Protein AF-A0A8X6RQK6-F1 (afdb_monomer)

Organism: Trichonephila clavipes (NCBI:txid2585209)

Sequence (78 aa):
MDPTFQQGTVQAVGESVKVWGVCSWCNMGPLICLDTTLIGDRYVSILSDLLHPFMSIVHSDGFGEFQQDNAIPPHIQN

InterPro domains:
  IPR036397 Ribonuclease H superfamily [G3DSA:3.30.420.10] (1-78)

Solvent-accessible surface area (backbone atoms only — not comparable to full-atom val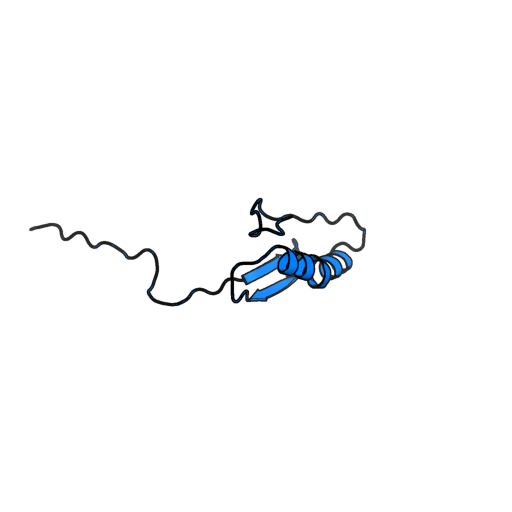ues): 5413 Å² total; per-residue (Å²): 138,81,88,80,80,81,80,78,77,95,68,72,95,67,90,83,85,47,72,51,69,49,68,56,100,88,45,81,49,62,73,45,80,41,96,63,84,68,34,38,68,63,47,52,49,46,43,61,73,48,45,48,58,48,45,52,68,77,28,69,85,71,80,65,81,89,85,78,81,91,76,76,49,61,68,80,79,129

Nearest PDB structures (foldseek):
  5cr4-assembly1_A  TM=8.248E-01  e=1.264E-01  synthetic construct

Structure (mmCIF, N/CA/C/O backbone):
data_AF-A0A8X6RQK6-F1
#
_entry.id   AF-A0A8X6RQK6-F1
#
loop_
_atom_site.group_PDB
_atom_site.id
_atom_site.type_symbol
_atom_site.label_atom_id
_atom_site.label_alt_id
_atom_site.label_comp_id
_atom_site.label_asym_id
_atom_site.label_entity_id
_atom_site.label_seq_id
_atom_site.pdbx_PDB_ins_code
_atom_site.Cartn_x
_atom_site.Cartn_y
_atom_site.Cartn_z
_atom_site.occupancy
_atom_site.B_iso_or_equiv
_atom_site.auth_seq_id
_atom_s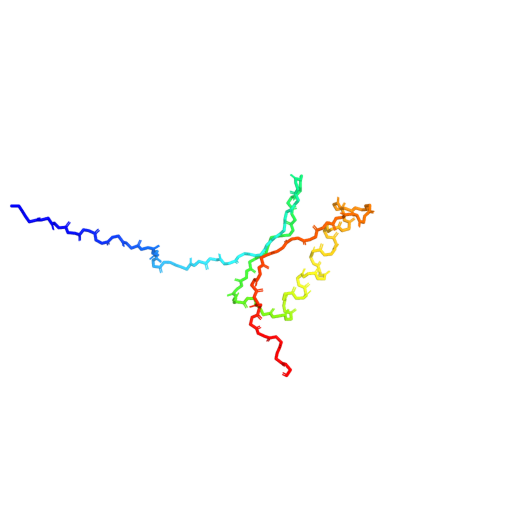ite.auth_comp_id
_atom_site.auth_asym_id
_atom_site.auth_atom_id
_atom_site.pdbx_PDB_model_num
ATOM 1 N N . MET A 1 1 ? -37.784 34.194 22.917 1.00 58.19 1 MET A N 1
ATOM 2 C CA . MET A 1 1 ? -37.319 33.097 22.048 1.00 58.19 1 MET A CA 1
ATOM 3 C C . MET A 1 1 ? -35.928 32.735 22.521 1.00 58.19 1 MET A C 1
ATOM 5 O O . MET A 1 1 ? -35.103 33.633 22.592 1.00 58.19 1 MET A O 1
ATOM 9 N N . ASP A 1 2 ? -35.720 31.490 22.931 1.00 62.88 2 ASP A N 1
ATOM 10 C CA . ASP A 1 2 ? -34.424 30.961 23.371 1.00 62.88 2 ASP A CA 1
ATOM 11 C C . ASP A 1 2 ? -33.799 30.213 22.179 1.00 62.88 2 ASP A C 1
ATOM 13 O O . ASP A 1 2 ? -34.523 29.430 21.551 1.00 62.88 2 ASP A O 1
ATOM 17 N N . PRO A 1 3 ? -32.545 30.474 21.768 1.00 66.75 3 PRO A N 1
ATOM 18 C CA . PRO A 1 3 ? -31.971 29.771 20.635 1.00 66.75 3 PRO A CA 1
ATOM 19 C C . PRO A 1 3 ? -31.584 28.357 21.074 1.00 66.75 3 PRO A C 1
ATOM 21 O O . PRO A 1 3 ? -30.616 28.149 21.801 1.00 66.75 3 PRO A O 1
ATOM 24 N N . THR A 1 4 ? -32.333 27.361 20.613 1.00 71.56 4 THR A N 1
ATOM 25 C CA . THR A 1 4 ? -31.967 25.955 20.775 1.00 71.56 4 THR A CA 1
ATOM 26 C C . THR A 1 4 ? -30.755 25.638 19.902 1.00 71.56 4 THR A C 1
ATOM 28 O O . THR A 1 4 ? -30.829 25.617 18.674 1.00 71.56 4 THR A O 1
ATOM 31 N N . PHE A 1 5 ? -29.613 25.379 20.540 1.00 71.25 5 PHE A N 1
ATOM 32 C CA . PHE A 1 5 ? -28.411 24.914 19.857 1.00 71.25 5 PHE A CA 1
ATOM 33 C C . PHE A 1 5 ? -28.589 23.440 19.468 1.00 71.25 5 PHE A C 1
ATOM 35 O O . PHE A 1 5 ? -28.539 22.546 20.312 1.00 71.25 5 PHE A O 1
ATOM 42 N N . GLN A 1 6 ? -28.847 23.175 18.188 1.00 72.94 6 GLN A N 1
ATOM 43 C CA . GLN A 1 6 ? -28.879 21.817 17.646 1.00 72.94 6 GLN A CA 1
ATOM 44 C C . GLN A 1 6 ? -27.432 21.364 17.417 1.00 72.94 6 GLN A C 1
ATOM 46 O O . GLN A 1 6 ? -26.800 21.747 16.433 1.00 72.94 6 GLN A O 1
ATOM 51 N N . GLN A 1 7 ? -26.884 20.575 18.342 1.00 76.06 7 GLN A N 1
ATOM 52 C CA . GLN A 1 7 ? -25.558 19.990 18.178 1.00 76.06 7 GLN A CA 1
ATOM 53 C C . GLN A 1 7 ? -25.645 18.827 17.186 1.00 76.06 7 GLN A C 1
ATOM 55 O O . GLN A 1 7 ? -26.170 17.762 17.502 1.00 76.06 7 GLN A O 1
ATOM 60 N N . GLY A 1 8 ? -25.165 19.052 15.963 1.00 77.31 8 GLY A N 1
ATOM 61 C CA . GLY A 1 8 ? -25.052 17.998 14.961 1.00 77.31 8 GLY A CA 1
ATOM 62 C C . GLY A 1 8 ? -24.079 16.905 15.410 1.00 77.31 8 GLY A C 1
ATOM 63 O O . GLY A 1 8 ? -23.058 17.177 16.042 1.00 77.31 8 GLY A O 1
ATOM 64 N N . THR A 1 9 ? -24.390 15.659 15.068 1.00 79.44 9 THR A N 1
ATOM 65 C CA . THR A 1 9 ? -23.507 14.514 15.298 1.00 79.44 9 THR A CA 1
ATOM 66 C C . THR A 1 9 ? -22.542 14.361 14.117 1.00 79.44 9 THR A C 1
ATOM 68 O O . THR A 1 9 ? -22.974 14.273 12.973 1.00 79.44 9 THR A O 1
ATOM 71 N N . VAL A 1 10 ? -21.234 14.302 14.394 1.00 83.31 10 VAL A N 1
ATOM 72 C CA . VAL A 1 10 ? -20.172 14.171 13.370 1.00 83.31 10 VAL A CA 1
ATOM 73 C C . VAL A 1 10 ? -20.062 12.742 12.812 1.00 83.31 10 VAL A C 1
ATOM 75 O O . VAL A 1 10 ? -19.584 12.552 11.698 1.00 83.31 10 VAL A O 1
ATOM 78 N N . GLN A 1 11 ? -20.516 11.730 13.557 1.00 86.44 11 GLN A N 1
ATOM 79 C CA . GLN A 1 11 ? -20.445 10.319 13.167 1.00 86.44 11 GLN A CA 1
ATOM 80 C C . GLN A 1 11 ? -21.759 9.605 13.479 1.00 86.44 11 GLN A C 1
ATOM 82 O O . GLN A 1 11 ? -22.201 9.584 14.626 1.00 86.44 11 GLN A O 1
ATOM 87 N N . ALA A 1 12 ? -22.388 9.019 12.459 1.00 85.75 12 ALA A N 1
ATOM 88 C CA . ALA A 1 12 ? -23.583 8.207 12.651 1.00 85.75 12 ALA A CA 1
ATOM 89 C C . ALA A 1 12 ? -23.282 6.984 13.537 1.00 85.75 12 ALA A C 1
ATOM 91 O O . ALA A 1 12 ? -22.152 6.515 13.602 1.00 85.75 12 ALA A O 1
ATOM 92 N N . VAL A 1 13 ? -24.316 6.441 14.182 1.00 86.88 13 VAL A N 1
ATOM 93 C CA . VAL A 1 13 ? -24.215 5.301 15.119 1.00 86.88 13 VAL A CA 1
ATOM 94 C C . VAL A 1 13 ? -23.846 3.972 14.416 1.00 86.88 13 VAL A C 1
ATOM 96 O O . VAL A 1 13 ? -23.621 2.967 15.079 1.00 86.88 13 VAL A O 1
ATOM 99 N N . GLY A 1 14 ? -23.781 3.945 13.080 1.00 84.94 14 GLY A N 1
ATOM 100 C CA . GLY A 1 14 ? -23.439 2.757 12.290 1.00 84.94 14 GLY A CA 1
ATOM 101 C C . GLY A 1 14 ? -21.933 2.518 12.128 1.00 84.94 14 GLY A C 1
ATOM 102 O O . GLY A 1 14 ? -21.118 3.417 12.325 1.00 84.94 14 GLY A O 1
ATOM 103 N N . GLU A 1 15 ? -21.568 1.298 11.731 1.00 86.12 15 GL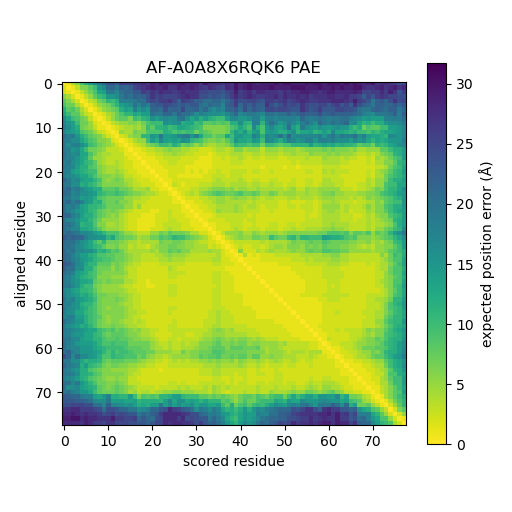U A N 1
ATOM 104 C CA . GLU A 1 15 ? -20.176 0.923 11.464 1.00 86.12 15 GLU A CA 1
ATOM 105 C C . GLU A 1 15 ? -19.658 1.513 10.145 1.00 86.12 15 GLU A C 1
ATOM 107 O O . GLU A 1 15 ? -20.408 1.722 9.188 1.00 86.12 15 GLU A O 1
ATOM 112 N N . SER A 1 16 ? -18.350 1.765 10.088 1.00 87.06 16 SER A N 1
ATOM 113 C CA . SER A 1 16 ? -17.649 2.186 8.877 1.00 87.06 16 SER A CA 1
ATOM 114 C C . SER A 1 16 ? -16.751 1.067 8.356 1.00 87.06 16 SER A C 1
ATOM 116 O O . SER A 1 16 ? -16.140 0.324 9.123 1.00 87.06 16 SER A O 1
ATOM 118 N N . VAL A 1 17 ? -16.656 0.955 7.030 1.00 90.31 17 VAL A N 1
ATOM 119 C CA . VAL A 1 17 ? -15.754 0.009 6.367 1.00 90.31 17 VAL A CA 1
ATOM 120 C C . VAL A 1 17 ? -14.480 0.740 5.969 1.00 90.31 17 VAL A C 1
ATOM 122 O O . VAL A 1 17 ? -14.530 1.802 5.347 1.00 90.31 17 VAL A O 1
ATOM 125 N N . LYS A 1 18 ? -13.330 0.154 6.304 1.00 90.94 18 LYS A N 1
ATOM 126 C CA . LYS A 1 18 ? -12.030 0.595 5.796 1.00 90.94 18 LYS A CA 1
ATOM 127 C C . LYS A 1 18 ? -11.694 -0.196 4.544 1.00 90.94 18 LYS A C 1
ATOM 129 O O . LYS A 1 18 ? -11.942 -1.397 4.481 1.00 90.94 18 LYS A O 1
ATOM 134 N N . VAL A 1 19 ? -11.115 0.473 3.558 1.00 93.56 19 VAL A N 1
ATOM 135 C CA . VAL A 1 19 ? -10.773 -0.130 2.270 1.00 93.56 19 VAL A CA 1
ATOM 136 C C . VAL A 1 19 ? -9.347 0.261 1.925 1.00 93.56 19 VAL A C 1
ATOM 138 O O . VAL A 1 19 ? -8.956 1.407 2.142 1.00 93.56 19 VAL A O 1
ATOM 141 N N . TRP A 1 20 ? -8.579 -0.684 1.399 1.00 93.75 20 TRP A N 1
ATOM 142 C CA . TRP A 1 20 ? -7.297 -0.402 0.768 1.00 93.75 20 TRP A CA 1
ATOM 143 C C . TRP A 1 20 ? -7.445 -0.586 -0.733 1.00 93.75 20 TRP A C 1
ATOM 145 O O . TRP A 1 20 ? -8.042 -1.568 -1.174 1.00 93.75 20 TRP A O 1
ATOM 155 N N . GLY A 1 21 ? -6.890 0.329 -1.517 1.00 93.94 21 GLY A N 1
ATOM 156 C CA . GLY A 1 21 ? -6.793 0.126 -2.949 1.00 93.94 21 GLY A CA 1
ATOM 157 C C . GLY A 1 21 ? -5.762 1.016 -3.610 1.00 93.94 21 GLY A C 1
ATOM 158 O O . GLY A 1 21 ? -5.254 1.958 -3.005 1.00 93.94 21 GLY A O 1
ATOM 159 N N . VAL A 1 22 ? -5.467 0.699 -4.866 1.00 94.56 22 VAL A N 1
ATOM 160 C CA . VAL A 1 22 ? -4.536 1.451 -5.710 1.00 94.56 22 VAL A CA 1
ATOM 161 C C . VAL A 1 22 ? -5.211 1.805 -7.029 1.00 94.56 22 VAL A C 1
ATOM 163 O O . VAL A 1 22 ? -6.028 1.047 -7.548 1.00 94.56 22 VAL A O 1
ATOM 166 N N . CYS A 1 23 ? -4.878 2.961 -7.588 1.00 92.56 23 CYS A N 1
ATOM 167 C CA . CYS A 1 23 ? -5.283 3.355 -8.928 1.00 92.56 23 CYS A CA 1
ATOM 168 C C . CYS A 1 23 ? -4.107 3.994 -9.666 1.00 92.56 23 CYS A C 1
ATOM 170 O O . CYS A 1 23 ? -3.154 4.482 -9.059 1.00 92.56 23 CYS A O 1
ATOM 172 N N . SER A 1 24 ? -4.181 3.967 -10.990 1.00 89.69 24 SER A N 1
ATOM 173 C CA . SER A 1 24 ? -3.354 4.772 -11.877 1.00 89.69 24 SER A CA 1
ATOM 174 C C . SER A 1 24 ? -4.225 5.808 -12.582 1.00 89.69 24 SER A C 1
ATOM 176 O O . SER A 1 24 ? -5.442 5.850 -12.394 1.00 89.69 24 SER A O 1
ATOM 178 N N . TRP A 1 25 ? -3.611 6.627 -13.435 1.00 87.31 25 TRP A N 1
ATOM 179 C CA . TRP A 1 25 ? -4.335 7.606 -14.245 1.00 87.31 25 TRP A CA 1
ATOM 180 C C . TRP A 1 25 ? -5.473 6.983 -15.077 1.00 87.31 25 TRP A C 1
ATOM 182 O O . TRP A 1 25 ? -6.545 7.571 -15.191 1.00 87.31 25 TRP A O 1
ATOM 192 N N . CYS A 1 26 ? -5.256 5.785 -15.634 1.00 87.75 26 CYS A N 1
ATOM 193 C CA . CYS A 1 26 ? -6.197 5.133 -16.554 1.00 87.75 26 CYS A CA 1
ATOM 194 C C . CYS A 1 26 ? -6.864 3.870 -15.994 1.00 87.75 26 CYS A C 1
ATOM 196 O O . CYS A 1 26 ? -7.835 3.395 -16.584 1.00 87.75 26 CYS A O 1
ATOM 198 N N . ASN A 1 27 ? -6.354 3.286 -14.905 1.00 91.12 27 ASN A N 1
ATOM 199 C CA . ASN A 1 27 ? -6.796 1.977 -14.428 1.00 91.12 27 ASN A CA 1
ATOM 200 C C . ASN A 1 27 ? -7.088 1.994 -12.930 1.00 91.12 27 ASN A C 1
ATOM 202 O O . ASN A 1 27 ? -6.307 2.495 -12.124 1.00 91.12 27 ASN A O 1
ATOM 206 N N . MET A 1 28 ? -8.194 1.360 -12.549 1.00 92.81 28 MET A N 1
ATOM 207 C CA . MET A 1 28 ? -8.439 0.998 -11.160 1.00 92.81 28 MET A CA 1
ATOM 208 C C . MET A 1 28 ? -7.718 -0.316 -10.864 1.00 92.81 28 MET A C 1
ATOM 210 O O . MET A 1 28 ? -7.848 -1.281 -11.619 1.00 92.81 28 MET A O 1
ATOM 214 N N . GLY A 1 29 ? -6.933 -0.330 -9.797 1.00 90.94 29 GLY A N 1
ATOM 215 C CA . GLY A 1 29 ? -6.275 -1.526 -9.301 1.00 90.94 29 GLY A CA 1
ATOM 216 C C . GLY A 1 29 ? -7.100 -2.236 -8.232 1.00 90.94 29 GLY A C 1
ATOM 217 O O . GLY A 1 29 ? -8.296 -1.975 -8.079 1.00 9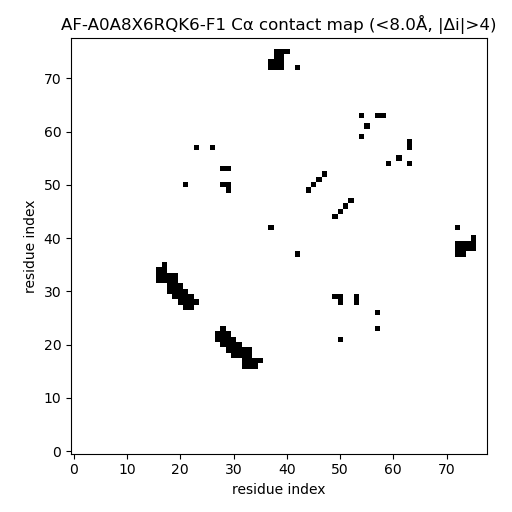0.94 29 GLY A O 1
ATOM 218 N N . PRO A 1 30 ? -6.470 -3.166 -7.499 1.00 91.81 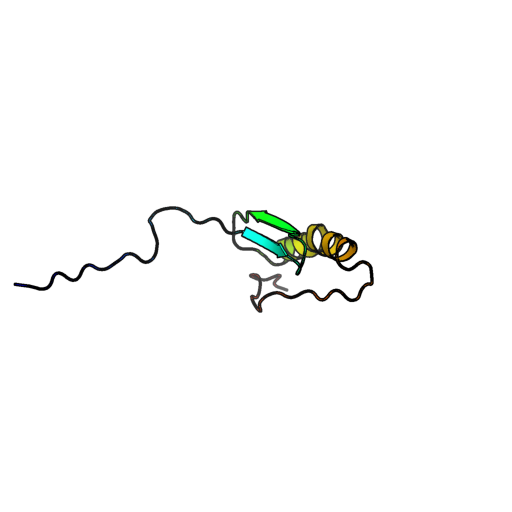30 PRO A N 1
ATOM 219 C CA . PRO A 1 30 ? -7.114 -3.902 -6.420 1.00 91.81 30 PRO A CA 1
ATOM 220 C C . PRO A 1 30 ? -7.789 -2.975 -5.403 1.00 91.81 30 PRO A C 1
ATOM 222 O O . PRO A 1 30 ? -7.226 -1.945 -5.037 1.00 91.81 30 PRO A O 1
ATOM 225 N N . LEU A 1 31 ? -8.976 -3.369 -4.936 1.00 95.12 31 LEU A N 1
ATOM 226 C CA . LEU A 1 31 ? -9.720 -2.719 -3.859 1.00 95.12 31 LEU A CA 1
ATOM 227 C C . LEU A 1 31 ? -10.211 -3.802 -2.892 1.00 95.12 31 LEU A C 1
ATOM 229 O O . LEU A 1 31 ? -10.981 -4.676 -3.288 1.00 95.12 31 LEU A O 1
ATOM 233 N N . ILE A 1 32 ? -9.753 -3.763 -1.641 1.00 94.25 32 ILE A N 1
ATOM 234 C CA . ILE A 1 32 ? -10.038 -4.789 -0.630 1.00 94.25 32 ILE A CA 1
ATOM 235 C C . ILE A 1 32 ? -10.551 -4.169 0.666 1.00 94.25 32 ILE A C 1
ATOM 237 O O . ILE A 1 32 ? -10.039 -3.151 1.133 1.00 94.25 32 ILE A O 1
ATOM 241 N N . CYS A 1 33 ? -11.546 -4.808 1.278 1.00 93.50 33 CYS A N 1
ATOM 242 C CA . CYS A 1 33 ? -12.022 -4.428 2.602 1.00 93.50 33 CYS A CA 1
ATOM 243 C C . CYS A 1 33 ? -11.001 -4.830 3.670 1.00 93.50 33 CYS A C 1
ATOM 245 O O . CYS A 1 33 ? -10.426 -5.920 3.640 1.00 93.50 33 CYS A O 1
ATOM 247 N N . LEU A 1 34 ? -10.791 -3.936 4.628 1.00 90.88 34 LEU A N 1
ATOM 248 C CA . LEU A 1 34 ? -9.960 -4.164 5.795 1.00 90.88 34 LEU A CA 1
ATOM 249 C C . LEU A 1 34 ? -10.863 -4.332 7.013 1.00 90.88 34 LEU A C 1
ATOM 251 O O . LEU A 1 34 ? -11.487 -3.373 7.466 1.00 90.88 34 LEU A O 1
ATOM 255 N N . ASP A 1 35 ? -10.879 -5.540 7.570 1.00 83.75 35 ASP A N 1
ATOM 256 C CA . ASP A 1 35 ? -11.680 -5.850 8.761 1.00 83.75 35 ASP A CA 1
ATOM 257 C C . ASP A 1 35 ? -11.161 -5.127 10.014 1.00 83.75 35 ASP A C 1
ATOM 259 O O . ASP A 1 35 ? -11.897 -4.891 10.967 1.00 83.75 35 ASP A O 1
ATOM 263 N N . THR A 1 36 ? -9.872 -4.772 10.036 1.00 81.12 36 THR A N 1
ATOM 264 C CA . THR A 1 36 ? -9.200 -4.172 11.196 1.00 81.12 36 THR A CA 1
ATOM 265 C C . THR A 1 36 ? -8.153 -3.137 10.768 1.00 81.12 36 THR A C 1
ATOM 267 O O . THR A 1 36 ? -8.063 -2.738 9.607 1.00 81.12 36 THR A O 1
ATOM 270 N N . THR A 1 37 ? -7.403 -2.588 11.725 1.00 84.50 37 THR A N 1
ATOM 271 C CA . THR A 1 37 ? -6.255 -1.719 11.429 1.00 84.50 37 THR A CA 1
ATOM 272 C C . THR A 1 37 ? -5.173 -2.508 10.702 1.00 84.50 37 THR A C 1
ATOM 274 O O . THR A 1 37 ? -4.832 -3.618 11.103 1.00 84.50 37 THR A O 1
ATOM 277 N N . LEU A 1 38 ? -4.646 -1.932 9.623 1.00 85.62 38 LEU A N 1
ATOM 278 C CA . LEU A 1 38 ? -3.612 -2.563 8.822 1.00 85.62 38 LEU A CA 1
ATOM 279 C C . LEU A 1 38 ? -2.292 -2.593 9.603 1.00 85.62 38 LEU A C 1
ATOM 281 O O . LEU A 1 38 ? -1.787 -1.547 9.995 1.00 85.62 38 LEU A O 1
ATOM 285 N N . ILE A 1 39 ? -1.764 -3.791 9.846 1.00 87.75 39 ILE A N 1
ATOM 286 C CA . ILE A 1 39 ? -0.469 -4.013 10.507 1.00 87.75 39 ILE A CA 1
ATOM 287 C C . ILE A 1 39 ? 0.635 -4.215 9.466 1.00 87.75 39 ILE A C 1
ATOM 289 O O . ILE A 1 39 ? 0.337 -4.587 8.328 1.00 87.75 39 ILE A O 1
ATOM 293 N N . GLY A 1 40 ? 1.893 -4.006 9.864 1.00 87.56 40 GLY A N 1
ATOM 294 C CA . GLY A 1 40 ? 3.055 -4.042 8.964 1.00 87.56 40 GLY A CA 1
ATOM 295 C C . GLY A 1 40 ? 3.113 -5.274 8.054 1.00 87.56 40 GLY A C 1
ATOM 296 O O . GLY A 1 40 ? 3.149 -5.120 6.838 1.00 87.56 40 GLY A O 1
ATOM 297 N N . ASP A 1 41 ? 3.021 -6.483 8.612 1.00 89.50 41 ASP A N 1
ATOM 298 C CA . ASP A 1 41 ? 3.125 -7.723 7.822 1.00 89.50 41 ASP A CA 1
ATOM 299 C C . ASP A 1 41 ? 1.995 -7.869 6.798 1.00 89.50 41 ASP A C 1
ATOM 301 O O . ASP A 1 41 ? 2.235 -8.173 5.632 1.00 89.50 41 ASP A O 1
ATOM 305 N N . ARG A 1 42 ? 0.751 -7.577 7.207 1.00 89.25 42 ARG A N 1
ATOM 306 C CA . ARG A 1 42 ? -0.405 -7.606 6.296 1.00 89.25 42 ARG A CA 1
ATOM 307 C C . ARG A 1 42 ? -0.253 -6.558 5.198 1.00 89.25 42 ARG A C 1
ATOM 309 O O . ARG A 1 42 ? -0.669 -6.806 4.069 1.00 89.25 42 ARG A O 1
ATOM 316 N N . TYR A 1 43 ? 0.335 -5.405 5.515 1.00 91.25 43 TYR A N 1
ATOM 317 C CA . TYR A 1 43 ? 0.614 -4.391 4.511 1.00 91.25 43 TYR A CA 1
ATOM 318 C C . TYR A 1 43 ? 1.646 -4.876 3.494 1.00 91.25 43 TYR A C 1
ATOM 320 O O . TYR A 1 43 ? 1.400 -4.776 2.295 1.00 91.25 43 TYR A O 1
ATOM 328 N N . VAL A 1 44 ? 2.745 -5.479 3.953 1.00 92.44 44 VAL A N 1
ATOM 329 C CA . VAL A 1 44 ? 3.764 -6.066 3.070 1.00 92.44 44 VAL A CA 1
ATOM 330 C C . VAL A 1 44 ? 3.150 -7.125 2.150 1.00 92.44 44 VAL A C 1
ATOM 332 O O . VAL A 1 44 ? 3.392 -7.075 0.947 1.00 92.44 44 VAL A O 1
ATOM 335 N N . SER A 1 45 ? 2.288 -8.011 2.663 1.00 93.38 45 SER A N 1
ATOM 336 C CA . SER A 1 45 ? 1.574 -8.988 1.825 1.00 93.38 45 SER A CA 1
ATOM 337 C C . SER A 1 45 ? 0.699 -8.320 0.762 1.00 93.38 45 SER A C 1
ATOM 339 O O . SER A 1 45 ? 0.737 -8.717 -0.395 1.00 93.38 45 SER A O 1
ATOM 341 N N . ILE A 1 46 ? -0.037 -7.258 1.104 1.00 93.75 46 ILE A N 1
ATOM 342 C CA . ILE A 1 46 ? -0.831 -6.499 0.123 1.00 93.75 46 ILE A CA 1
ATOM 343 C C . ILE A 1 46 ? 0.066 -5.896 -0.969 1.00 93.75 46 ILE A C 1
ATOM 345 O O . ILE A 1 46 ? -0.277 -5.950 -2.153 1.00 93.75 46 ILE A O 1
ATOM 349 N N . LEU A 1 47 ? 1.221 -5.341 -0.597 1.00 94.00 47 LEU A N 1
ATOM 350 C CA . LEU A 1 47 ? 2.160 -4.771 -1.562 1.00 94.00 47 LEU A CA 1
ATOM 351 C C . LEU A 1 47 ? 2.721 -5.844 -2.509 1.00 94.00 47 LEU A C 1
ATOM 353 O O . LEU A 1 47 ? 2.760 -5.640 -3.723 1.00 94.00 47 LEU A O 1
ATOM 357 N N . SER A 1 48 ? 3.124 -6.996 -1.976 1.00 94.75 48 SER A N 1
ATOM 358 C CA . SER A 1 48 ? 3.682 -8.087 -2.779 1.00 94.75 48 SER A CA 1
ATOM 359 C C . SER A 1 48 ? 2.636 -8.780 -3.653 1.00 94.75 48 SER A C 1
ATOM 361 O O . SER A 1 48 ? 2.893 -9.005 -4.834 1.00 94.75 48 SER A O 1
ATOM 363 N N . ASP A 1 49 ? 1.459 -9.078 -3.104 1.00 95.62 49 ASP A N 1
ATOM 364 C CA . ASP A 1 49 ? 0.467 -9.934 -3.761 1.00 95.62 49 ASP A CA 1
ATOM 365 C C . ASP A 1 49 ? -0.457 -9.152 -4.699 1.00 95.62 49 ASP A C 1
ATOM 367 O O . ASP A 1 49 ? -0.951 -9.702 -5.684 1.00 95.62 49 ASP A O 1
ATOM 371 N N . LEU A 1 50 ? -0.712 -7.871 -4.406 1.00 94.62 50 LEU A N 1
ATOM 372 C CA . LEU A 1 50 ? -1.698 -7.065 -5.131 1.00 94.62 50 LEU A CA 1
ATOM 373 C C . LEU A 1 50 ? -1.061 -5.893 -5.881 1.00 94.62 50 LEU A C 1
ATOM 375 O O . LEU A 1 50 ? -1.335 -5.711 -7.070 1.00 94.62 50 LEU A O 1
ATOM 379 N N . LEU A 1 51 ? -0.207 -5.101 -5.224 1.00 94.19 51 LEU A N 1
ATOM 380 C CA . LEU A 1 51 ? 0.385 -3.919 -5.860 1.00 94.19 51 LEU A CA 1
ATOM 381 C C . LEU A 1 51 ? 1.420 -4.294 -6.924 1.00 94.19 51 LEU A C 1
ATOM 383 O O . LEU A 1 51 ? 1.370 -3.751 -8.027 1.00 94.19 51 LEU A O 1
ATOM 387 N N . HIS A 1 52 ? 2.365 -5.181 -6.608 1.00 93.06 52 HIS A N 1
ATOM 388 C CA . HIS A 1 52 ? 3.473 -5.475 -7.517 1.00 93.06 52 HIS A CA 1
ATOM 389 C C . HIS A 1 52 ? 3.001 -6.064 -8.863 1.00 93.06 52 HIS A C 1
ATOM 391 O O . HIS A 1 52 ? 3.408 -5.538 -9.905 1.00 93.06 52 HIS A O 1
ATOM 397 N N . PRO A 1 53 ? 2.070 -7.041 -8.896 1.00 93.12 53 PRO A N 1
ATOM 398 C CA . PRO A 1 53 ? 1.489 -7.511 -10.150 1.00 93.12 53 PRO A CA 1
ATOM 399 C C . PRO A 1 53 ? 0.728 -6.411 -10.895 1.00 93.12 53 PRO A C 1
ATOM 401 O O . PRO A 1 53 ? 0.880 -6.281 -12.108 1.00 93.12 53 PRO A O 1
ATOM 404 N N . PHE A 1 54 ? -0.041 -5.575 -10.190 1.00 92.88 54 PHE A N 1
ATOM 405 C CA . PHE A 1 54 ? -0.765 -4.466 -10.816 1.00 92.88 54 PHE A CA 1
ATOM 406 C C . PHE A 1 54 ? 0.186 -3.463 -11.484 1.00 92.88 54 PHE A C 1
ATOM 408 O O . PHE A 1 54 ? -0.016 -3.100 -12.643 1.00 92.88 54 PHE A O 1
ATOM 415 N N . MET A 1 55 ? 1.264 -3.079 -10.797 1.00 92.19 55 MET A N 1
ATOM 416 C CA . MET A 1 55 ? 2.303 -2.213 -11.357 1.00 92.19 55 MET A CA 1
ATOM 417 C C . MET A 1 55 ? 2.984 -2.843 -12.572 1.00 92.19 55 MET A C 1
ATOM 419 O O . MET A 1 55 ? 3.211 -2.138 -13.547 1.00 92.19 55 MET A O 1
ATOM 423 N N . SER A 1 56 ? 3.240 -4.157 -12.569 1.00 91.56 56 SER A N 1
ATOM 424 C CA . SER A 1 56 ? 3.830 -4.841 -13.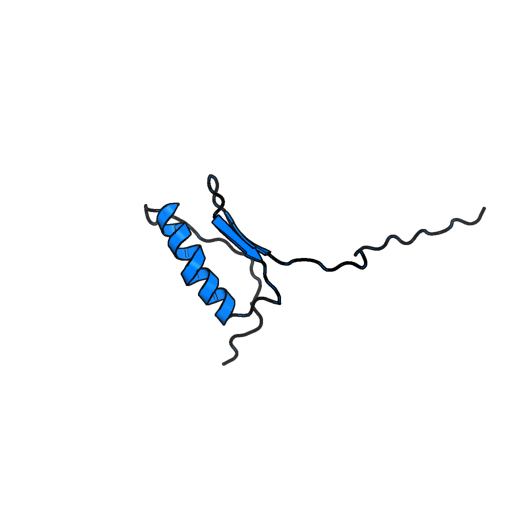732 1.00 91.56 56 SER A CA 1
ATOM 425 C C . SER A 1 56 ? 2.941 -4.802 -14.983 1.00 91.56 56 SER A C 1
ATOM 427 O O . SER A 1 56 ? 3.449 -4.794 -16.102 1.00 91.56 56 SER A O 1
ATOM 429 N N . ILE A 1 57 ? 1.617 -4.749 -14.799 1.00 90.94 57 ILE A N 1
ATOM 430 C CA . ILE A 1 57 ? 0.640 -4.689 -15.893 1.00 90.94 57 ILE A CA 1
ATOM 431 C C . ILE A 1 57 ? 0.493 -3.252 -16.400 1.00 90.94 57 ILE A C 1
ATOM 433 O O . ILE A 1 57 ? 0.463 -3.023 -17.607 1.00 90.94 57 ILE A O 1
ATOM 437 N N . VAL A 1 58 ? 0.372 -2.287 -15.485 1.00 91.00 58 VAL A N 1
ATOM 438 C CA . VAL A 1 58 ? 0.097 -0.882 -15.826 1.00 91.00 58 VAL A CA 1
ATOM 439 C C . VAL A 1 58 ? 1.358 -0.131 -16.262 1.00 91.00 58 VAL A C 1
ATOM 441 O O . VAL A 1 58 ? 1.281 0.718 -17.145 1.00 91.00 58 VAL A O 1
ATOM 444 N N . HIS A 1 59 ? 2.509 -0.456 -15.678 1.00 89.81 59 H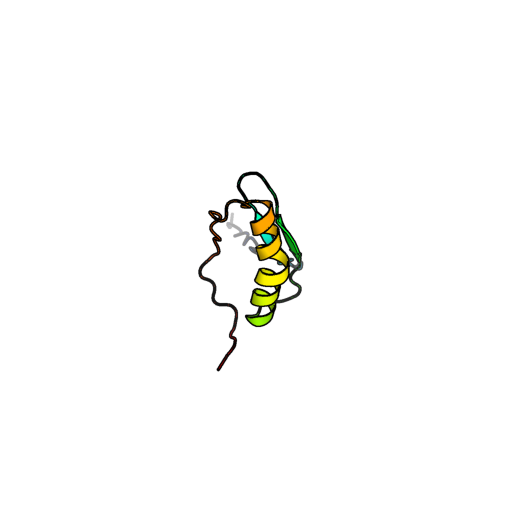IS A N 1
ATOM 445 C CA . HIS A 1 59 ? 3.807 0.170 -15.941 1.00 89.81 59 HIS A CA 1
ATOM 446 C C . HIS A 1 59 ? 4.826 -0.896 -16.356 1.00 89.81 59 HIS A C 1
ATOM 448 O O . HIS A 1 59 ? 5.860 -1.097 -15.717 1.00 89.81 59 HIS A O 1
ATOM 454 N N . SER A 1 60 ? 4.520 -1.613 -17.438 1.00 87.94 60 SER A N 1
ATOM 455 C CA . SER A 1 60 ? 5.374 -2.687 -17.965 1.00 87.94 60 SER A CA 1
ATOM 456 C C . SER A 1 60 ? 6.757 -2.209 -18.428 1.00 87.94 60 SER A C 1
ATOM 458 O O . SER A 1 60 ? 7.648 -3.023 -18.651 1.00 87.94 60 SER A O 1
ATOM 460 N N . ASP A 1 61 ? 6.928 -0.900 -18.608 1.00 90.81 61 ASP A N 1
ATOM 461 C CA . ASP A 1 61 ? 8.195 -0.252 -18.948 1.00 90.81 61 ASP A CA 1
ATOM 462 C C . ASP A 1 61 ? 9.148 -0.096 -17.749 1.00 90.81 61 ASP A C 1
ATOM 464 O O . ASP A 1 61 ? 10.322 0.217 -17.942 1.00 90.81 61 ASP A O 1
ATOM 468 N N . GLY A 1 62 ? 8.665 -0.346 -16.528 1.00 86.25 62 GLY A N 1
ATOM 469 C CA . GLY A 1 62 ? 9.443 -0.246 -15.296 1.00 86.25 62 GLY A CA 1
ATOM 470 C C . GLY A 1 62 ? 9.625 1.177 -14.763 1.00 86.25 62 GLY A C 1
ATOM 471 O O . GLY A 1 62 ? 10.347 1.344 -13.785 1.00 86.25 62 GLY A O 1
ATOM 472 N N . PHE A 1 63 ? 8.977 2.187 -15.354 1.00 87.81 63 PHE A N 1
ATOM 473 C CA . PHE A 1 63 ? 9.059 3.586 -14.899 1.00 87.81 63 PHE A CA 1
ATOM 474 C C . PHE A 1 63 ? 7.913 3.991 -13.956 1.00 87.81 63 PHE A C 1
ATOM 476 O O . PHE A 1 63 ? 7.747 5.167 -13.639 1.00 87.81 63 PHE A O 1
ATOM 483 N N . GLY A 1 64 ? 7.093 3.029 -13.527 1.00 88.31 64 GLY A N 1
ATOM 484 C CA . GLY A 1 64 ? 5.984 3.268 -12.609 1.00 88.31 64 GLY A CA 1
ATOM 485 C C . GLY A 1 64 ? 6.456 3.593 -11.195 1.00 88.31 64 GLY A C 1
ATOM 486 O O . GLY A 1 64 ? 7.186 2.816 -10.586 1.00 88.31 64 GLY A O 1
ATOM 487 N N . GLU A 1 65 ? 5.965 4.702 -10.649 1.00 90.81 65 GLU A N 1
ATOM 488 C CA . GLU A 1 65 ? 6.229 5.118 -9.271 1.00 90.81 65 GLU A CA 1
ATOM 489 C C . GLU A 1 65 ? 5.053 4.758 -8.358 1.00 90.81 65 GLU A C 1
ATOM 491 O O . GLU A 1 65 ? 3.884 4.953 -8.707 1.00 90.81 65 GLU A O 1
ATOM 496 N N . PHE A 1 66 ? 5.355 4.261 -7.157 1.00 91.38 66 PHE A N 1
ATOM 497 C CA . PHE A 1 66 ? 4.347 3.994 -6.135 1.00 91.38 66 PHE A CA 1
ATOM 498 C C . PHE A 1 66 ? 4.260 5.155 -5.145 1.00 91.38 66 PHE A C 1
ATOM 500 O O . PHE A 1 66 ? 5.256 5.544 -4.539 1.00 91.38 66 PHE A O 1
ATOM 507 N N . GLN A 1 67 ? 3.050 5.680 -4.949 1.00 93.50 67 GLN A N 1
ATOM 508 C CA . GLN A 1 67 ? 2.769 6.726 -3.969 1.00 93.50 67 GLN A CA 1
ATOM 509 C C . GLN A 1 67 ? 1.790 6.211 -2.914 1.00 93.50 67 GLN A C 1
ATOM 511 O O . GLN A 1 67 ? 0.792 5.566 -3.232 1.00 93.50 67 GLN A O 1
ATOM 516 N N . GLN A 1 68 ? 2.080 6.533 -1.659 1.00 92.50 68 GLN A N 1
ATOM 517 C CA . GLN A 1 68 ? 1.253 6.274 -0.484 1.00 92.50 68 GLN A CA 1
ATOM 518 C C . GLN A 1 68 ? 1.410 7.448 0.491 1.00 92.50 68 GLN A C 1
ATOM 520 O O . GLN A 1 68 ? 2.293 8.290 0.314 1.00 92.50 6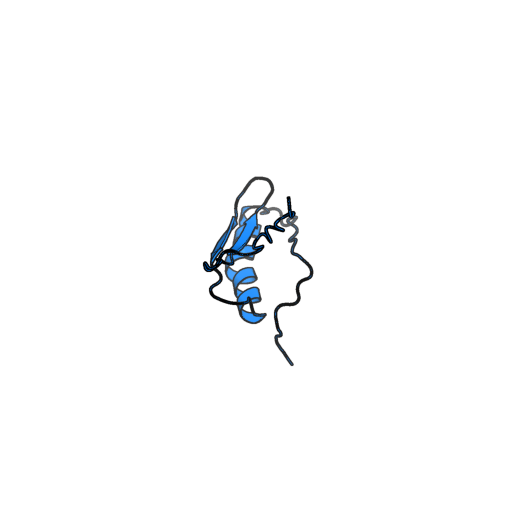8 GLN A O 1
ATOM 525 N N . ASP A 1 69 ? 0.560 7.513 1.511 1.00 92.62 69 ASP A N 1
ATOM 526 C CA . ASP A 1 69 ? 0.724 8.478 2.597 1.00 92.62 69 ASP A CA 1
ATOM 527 C C . ASP A 1 69 ? 1.894 8.108 3.543 1.00 92.62 69 ASP A C 1
ATOM 529 O O . ASP A 1 69 ? 2.574 7.098 3.370 1.00 92.62 69 ASP A O 1
ATOM 533 N N . ASN A 1 70 ? 2.153 8.957 4.543 1.00 91.81 70 ASN A N 1
ATOM 534 C CA . ASN A 1 70 ? 3.244 8.779 5.512 1.00 91.81 70 ASN A CA 1
ATOM 535 C C . ASN A 1 70 ? 2.824 8.004 6.780 1.00 91.81 70 ASN A C 1
ATOM 537 O O . ASN A 1 70 ? 3.499 8.107 7.809 1.00 91.81 70 ASN A O 1
ATOM 541 N N . ALA A 1 71 ? 1.689 7.299 6.774 1.00 86.81 71 ALA A N 1
ATOM 542 C CA . ALA A 1 71 ? 1.235 6.545 7.933 1.00 86.81 71 ALA A CA 1
ATOM 543 C C . ALA A 1 71 ? 2.227 5.430 8.264 1.00 86.81 71 ALA A C 1
ATOM 545 O O . ALA A 1 71 ? 2.702 4.697 7.401 1.00 86.81 71 ALA A O 1
ATOM 546 N N . ILE A 1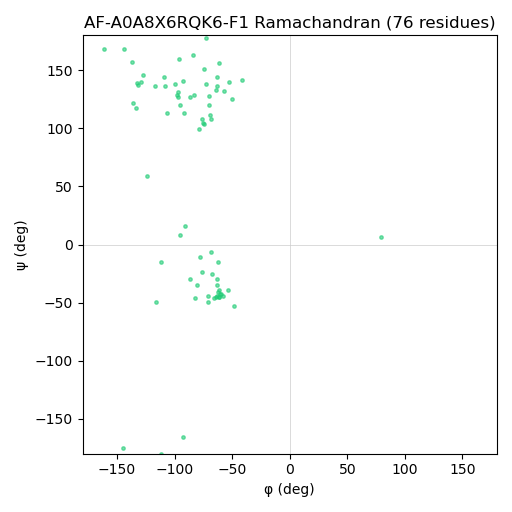 72 ? 2.507 5.284 9.555 1.00 79.19 72 ILE A N 1
ATOM 547 C CA . ILE A 1 72 ? 3.305 4.182 10.076 1.00 79.19 72 ILE A CA 1
ATOM 548 C C . ILE A 1 72 ? 2.315 3.080 10.457 1.00 79.19 72 ILE A C 1
ATOM 550 O O . ILE A 1 72 ? 1.525 3.290 11.386 1.00 79.19 72 ILE A O 1
ATOM 554 N N . PRO A 1 73 ? 2.313 1.919 9.772 1.00 69.69 73 PRO A N 1
ATOM 555 C CA . PRO A 1 73 ? 1.520 0.789 10.223 1.00 69.69 73 PRO A CA 1
ATOM 556 C C . PRO A 1 73 ? 1.946 0.440 11.656 1.00 69.69 73 PRO A C 1
ATOM 558 O O . PRO A 1 73 ? 3.152 0.359 11.910 1.00 69.69 73 PRO A O 1
ATOM 561 N N . PRO A 1 74 ? 1.009 0.244 12.604 1.00 62.16 74 PRO A N 1
ATOM 562 C CA . PRO A 1 74 ? 1.354 -0.210 13.944 1.00 62.16 74 PRO A CA 1
ATOM 563 C C . PRO A 1 74 ? 2.260 -1.451 13.849 1.00 62.16 74 PRO A C 1
ATOM 565 O O . PRO A 1 74 ? 1.969 -2.408 13.132 1.00 62.16 74 PRO A O 1
ATOM 568 N N . HIS A 1 75 ? 3.408 -1.312 14.505 1.00 57.12 75 HIS A N 1
ATOM 569 C CA . HIS A 1 75 ? 4.716 -1.918 14.255 1.00 57.12 75 HIS A CA 1
ATOM 570 C C . HIS A 1 75 ? 4.801 -3.411 13.859 1.00 57.12 75 HIS A C 1
ATOM 572 O O . HIS A 1 75 ? 4.201 -4.269 14.500 1.00 57.12 75 HIS A O 1
ATOM 578 N N . ILE A 1 76 ? 5.735 -3.713 12.935 1.00 54.94 76 ILE A N 1
ATOM 579 C CA . ILE A 1 76 ? 6.773 -4.737 13.181 1.00 54.94 76 ILE A CA 1
ATOM 580 C C . ILE A 1 76 ? 7.678 -4.133 14.261 1.00 54.94 76 ILE A C 1
ATOM 582 O O . ILE A 1 76 ? 8.358 -3.131 14.016 1.00 54.94 76 ILE A O 1
ATOM 586 N N . GLN A 1 77 ? 7.608 -4.651 15.484 1.00 41.22 77 GLN A N 1
ATOM 587 C CA . GLN A 1 77 ? 8.492 -4.241 16.572 1.00 41.22 77 GLN A CA 1
ATOM 588 C C . GLN A 1 77 ? 9.644 -5.242 16.606 1.00 41.22 77 GLN A C 1
ATOM 590 O O . GLN A 1 77 ? 9.405 -6.439 16.750 1.00 41.22 77 GLN A O 1
ATOM 595 N N . ASN A 1 78 ? 10.865 -4.747 16.416 1.00 38.69 78 ASN A N 1
ATOM 596 C CA . ASN A 1 78 ? 12.087 -5.458 16.781 1.00 38.69 78 ASN A CA 1
ATOM 597 C C . ASN A 1 78 ? 12.521 -4.955 18.159 1.00 38.69 78 ASN A C 1
ATOM 599 O O . ASN A 1 78 ? 12.441 -3.717 18.354 1.00 38.69 78 ASN A O 1
#

Secondary structure (DSSP, 8-state):
---------SS-SS---EEEEEE-SS-EEEEEEESSPPPHHHHHHHIIIIIHHHHHHH-TTS-PPP-------S----

Radius of gyration: 19.16 Å; Cα contacts (8 Å, |Δi|>4): 58; chains: 1; bounding box: 49×43×42 Å

Foldseek 3Di:
DDDDDDDDDPDDPDDDWDWDFDADPPGGFDIDTDPDQDADVNVVCCCVVTVVVVCCVVVVVPPDDDDDDPDDHPDPDD

Mean predicted aligned error: 8.48 Å

pLDDT: mean 85.16, std 12.01, range [38.69, 95.62]